Protein AF-A0A0A9GNX7-F1 (afdb_monomer_lite)

Radius of gyration: 12.07 Å; chains: 1; bounding box: 28×27×27 Å

Secondary structure (DSSP, 8-state):
-EEEEEGGG-SSHHHHHHHHHHHHTT----TTS-HHHHHHHHHHHHTTS--EEEEES------

Structure (mmCIF, N/CA/C/O backbone):
data_AF-A0A0A9GNX7-F1
#
_entry.id   AF-A0A0A9GNX7-F1
#
loop_
_atom_site.group_PDB
_atom_site.id
_atom_site.type_symbol
_atom_site.label_atom_id
_atom_site.label_alt_id
_atom_site.label_comp_id
_atom_site.label_asym_id
_atom_site.label_entity_id
_atom_site.label_seq_id
_atom_site.pdbx_PDB_ins_code
_atom_site.Cartn_x
_atom_site.Cartn_y
_atom_site.Cartn_z
_atom_site.occupancy
_atom_site.B_iso_or_equiv
_atom_site.auth_seq_id
_atom_site.auth_comp_id
_atom_site.auth_asym_id
_atom_site.auth_atom_id
_atom_site.pdbx_PDB_model_num
ATOM 1 N N . MET A 1 1 ? -12.509 3.069 1.600 1.00 83.50 1 MET A N 1
ATOM 2 C CA . MET A 1 1 ? -11.431 3.670 0.778 1.00 83.50 1 MET A CA 1
ATOM 3 C C . MET A 1 1 ? -11.203 2.831 -0.476 1.00 83.50 1 MET A C 1
ATOM 5 O O . MET A 1 1 ? -11.159 1.616 -0.349 1.00 83.50 1 MET A O 1
ATOM 9 N N . VAL A 1 2 ? -11.077 3.438 -1.661 1.00 87.19 2 VAL A N 1
ATOM 10 C CA . VAL A 1 2 ? -10.710 2.723 -2.901 1.00 87.19 2 VAL A CA 1
ATOM 11 C C . VAL A 1 2 ? -9.303 3.147 -3.307 1.00 87.19 2 VAL A C 1
ATOM 13 O O . VAL A 1 2 ? -9.025 4.341 -3.388 1.00 87.19 2 VAL A O 1
ATOM 16 N N . ILE A 1 3 ? -8.423 2.174 -3.525 1.00 85.25 3 ILE A N 1
ATOM 17 C CA . ILE A 1 3 ? -7.031 2.381 -3.926 1.00 85.25 3 ILE A CA 1
ATOM 18 C C . ILE A 1 3 ? -6.821 1.647 -5.238 1.00 85.25 3 ILE A C 1
ATOM 20 O O . ILE A 1 3 ? -6.968 0.429 -5.295 1.00 85.25 3 ILE A O 1
ATOM 24 N N . TRP A 1 4 ? -6.486 2.398 -6.280 1.00 88.12 4 TRP A N 1
ATOM 25 C CA . TRP A 1 4 ? -6.200 1.867 -7.604 1.00 88.12 4 TRP A CA 1
ATOM 26 C C . TRP A 1 4 ? -4.718 2.035 -7.902 1.00 88.12 4 TRP A C 1
ATOM 28 O O . TRP A 1 4 ? -4.189 3.137 -7.766 1.00 88.12 4 TRP A O 1
ATOM 38 N N . VAL A 1 5 ? -4.059 0.957 -8.316 1.00 85.12 5 VAL A N 1
ATOM 39 C CA . VAL A 1 5 ? -2.644 0.972 -8.688 1.00 85.12 5 VAL A CA 1
ATOM 40 C C . VAL A 1 5 ? -2.489 0.402 -10.090 1.00 85.12 5 VAL A C 1
ATOM 42 O O . VAL A 1 5 ? -2.863 -0.743 -10.336 1.00 85.12 5 VAL A O 1
ATOM 45 N N . CYS A 1 6 ? -1.916 1.193 -10.997 1.00 87.44 6 CYS A N 1
ATOM 46 C CA . CYS A 1 6 ? -1.514 0.735 -12.324 1.00 87.44 6 CYS A CA 1
ATOM 47 C C . CYS A 1 6 ? -0.094 0.160 -12.240 1.00 87.44 6 CYS A C 1
ATOM 49 O O . CYS A 1 6 ? 0.896 0.886 -12.283 1.00 87.44 6 CYS A O 1
ATOM 51 N N . CYS A 1 7 ? 0.036 -1.158 -12.092 1.00 84.50 7 CYS A N 1
ATOM 52 C CA . CYS A 1 7 ? 1.337 -1.806 -11.906 1.00 84.50 7 CYS A CA 1
ATOM 53 C C . CYS A 1 7 ? 2.252 -1.686 -13.135 1.00 84.50 7 CYS A C 1
ATOM 55 O O . CYS A 1 7 ? 3.468 -1.746 -12.986 1.00 84.50 7 CYS A O 1
ATOM 57 N N . ARG A 1 8 ? 1.691 -1.462 -14.331 1.00 85.25 8 ARG A N 1
ATOM 58 C CA . ARG A 1 8 ? 2.450 -1.266 -15.581 1.00 85.25 8 ARG A CA 1
ATOM 59 C C . ARG A 1 8 ? 3.316 -0.002 -15.588 1.00 85.25 8 ARG A C 1
ATOM 61 O O . ARG A 1 8 ? 4.286 0.054 -16.333 1.00 85.25 8 ARG A O 1
ATOM 68 N N . GLU A 1 9 ? 2.977 0.998 -14.778 1.00 82.00 9 GLU A N 1
ATOM 69 C CA . GLU A 1 9 ? 3.684 2.287 -14.718 1.00 82.00 9 GLU A CA 1
ATOM 70 C C . GLU A 1 9 ? 4.897 2.262 -13.774 1.00 82.00 9 GLU A C 1
ATOM 72 O O . GLU A 1 9 ? 5.637 3.243 -13.671 1.00 82.00 9 GLU A O 1
ATOM 77 N N . HIS A 1 10 ? 5.122 1.148 -13.070 1.00 78.31 10 HIS A N 1
ATOM 78 C CA . HIS A 1 10 ? 6.120 1.055 -12.012 1.00 78.31 10 HIS A CA 1
ATOM 79 C C . HIS A 1 10 ? 7.113 -0.081 -12.263 1.00 78.31 10 HIS A C 1
ATOM 81 O O . HIS A 1 10 ? 6.732 -1.239 -12.391 1.00 78.31 10 HIS A O 1
ATOM 87 N N . LEU A 1 11 ? 8.410 0.250 -12.244 1.00 74.12 11 LEU A N 1
ATOM 88 C CA . LEU A 1 11 ? 9.504 -0.734 -12.306 1.00 74.12 11 LEU A CA 1
ATOM 89 C C . LEU A 1 11 ? 9.526 -1.668 -11.084 1.00 74.12 11 LEU A C 1
ATOM 91 O O . LEU A 1 11 ? 9.973 -2.804 -11.191 1.00 74.12 11 LEU A O 1
ATOM 95 N N . THR A 1 12 ? 9.045 -1.186 -9.934 1.00 80.19 12 THR A N 1
ATOM 96 C CA . THR A 1 12 ? 8.910 -1.936 -8.674 1.00 80.19 12 THR A CA 1
ATOM 97 C C . THR A 1 12 ? 7.503 -1.729 -8.099 1.00 80.19 12 THR A C 1
ATOM 99 O O . THR A 1 12 ? 7.291 -0.871 -7.229 1.00 80.19 12 THR A O 1
ATOM 102 N N . PRO A 1 13 ? 6.495 -2.460 -8.615 1.00 78.00 13 PRO A N 1
ATOM 103 C CA . PRO A 1 13 ? 5.096 -2.280 -8.229 1.00 78.00 13 PRO A CA 1
ATOM 104 C C . PRO A 1 13 ? 4.870 -2.385 -6.717 1.00 78.00 13 PRO A C 1
ATOM 106 O O . PRO A 1 13 ? 4.087 -1.623 -6.160 1.00 78.00 13 PRO A O 1
ATOM 109 N N . GLU A 1 14 ? 5.593 -3.264 -6.023 1.00 82.12 14 GLU A N 1
ATOM 110 C CA . GLU A 1 14 ? 5.512 -3.444 -4.574 1.00 82.12 14 GLU A CA 1
ATOM 111 C C . GLU A 1 14 ? 5.874 -2.176 -3.785 1.00 82.12 14 GLU A C 1
ATOM 113 O O . GLU A 1 14 ? 5.190 -1.828 -2.820 1.00 82.12 14 GLU A O 1
ATOM 118 N N . LEU A 1 15 ? 6.900 -1.436 -4.215 1.00 81.12 15 LEU A N 1
ATOM 119 C CA . LEU A 1 15 ? 7.294 -0.174 -3.586 1.00 81.12 15 LEU A CA 1
ATOM 120 C C . LEU A 1 15 ? 6.274 0.927 -3.869 1.00 81.12 15 LEU A C 1
ATOM 122 O O . LEU A 1 15 ? 5.950 1.706 -2.970 1.00 81.12 15 LEU A O 1
ATOM 126 N N . ALA A 1 16 ? 5.753 0.983 -5.096 1.00 81.62 16 ALA A N 1
ATOM 127 C CA . ALA A 1 16 ? 4.729 1.948 -5.479 1.00 81.62 16 ALA A CA 1
ATOM 128 C C . ALA A 1 16 ? 3.430 1.739 -4.685 1.00 81.62 16 ALA A C 1
ATOM 130 O O . ALA A 1 16 ? 2.893 2.699 -4.133 1.00 81.62 16 ALA A O 1
ATOM 131 N N . ILE A 1 17 ? 2.985 0.484 -4.538 1.00 85.44 17 ILE A N 1
ATOM 132 C CA . ILE A 1 17 ? 1.818 0.107 -3.727 1.00 85.44 17 ILE A CA 1
ATOM 133 C C . ILE A 1 17 ? 1.998 0.581 -2.283 1.00 85.44 17 ILE A C 1
ATOM 135 O O . ILE A 1 17 ? 1.114 1.233 -1.730 1.00 85.44 17 ILE A O 1
ATOM 139 N N . VAL A 1 18 ? 3.150 0.291 -1.670 1.00 86.69 18 VAL A N 1
ATOM 140 C CA . VAL A 1 18 ? 3.428 0.678 -0.280 1.00 86.69 18 VAL A CA 1
ATOM 141 C C . VAL A 1 18 ? 3.458 2.195 -0.108 1.00 86.69 18 VAL A C 1
ATOM 143 O O . VAL A 1 18 ? 2.878 2.694 0.852 1.00 86.69 18 VAL A O 1
ATOM 146 N N . ARG A 1 19 ? 4.078 2.938 -1.033 1.00 83.69 19 ARG A N 1
ATOM 147 C CA . ARG A 1 19 ? 4.099 4.410 -0.988 1.00 83.69 19 ARG A CA 1
ATOM 148 C C . ARG A 1 19 ? 2.699 5.006 -1.092 1.00 83.69 19 ARG A C 1
ATOM 150 O O . ARG A 1 19 ? 2.324 5.784 -0.221 1.00 83.69 19 ARG A O 1
ATOM 157 N N . LEU A 1 20 ? 1.915 4.582 -2.085 1.00 85.50 20 LEU A N 1
ATOM 158 C CA . LEU A 1 20 ? 0.529 5.024 -2.271 1.00 85.50 20 LEU A CA 1
ATOM 159 C C . LEU A 1 20 ? -0.330 4.734 -1.036 1.00 85.50 20 LEU A C 1
ATOM 161 O O . LEU A 1 20 ? -1.107 5.579 -0.599 1.00 85.50 20 LEU A O 1
ATOM 165 N N . LEU A 1 21 ? -0.180 3.544 -0.453 1.00 86.12 21 LEU A N 1
ATOM 166 C CA . LEU A 1 21 ? -0.886 3.163 0.769 1.00 86.12 21 LEU A CA 1
ATOM 167 C C . LEU A 1 21 ? -0.470 4.020 1.962 1.00 86.12 21 LEU A C 1
ATOM 169 O O . LEU A 1 21 ? -1.329 4.417 2.742 1.00 86.12 21 LEU A O 1
ATOM 173 N N . CYS A 1 22 ? 0.820 4.318 2.109 1.00 86.19 22 CYS A N 1
ATOM 174 C CA . CYS A 1 22 ? 1.292 5.213 3.155 1.00 86.19 22 CYS A CA 1
ATOM 175 C C . CYS A 1 22 ? 0.725 6.627 2.990 1.00 86.19 22 CYS A C 1
ATOM 177 O O . CYS A 1 22 ? 0.187 7.152 3.954 1.00 86.19 22 CYS A O 1
ATOM 179 N N . GLU A 1 23 ? 0.764 7.204 1.788 1.00 84.56 23 GLU A N 1
ATOM 180 C CA . GLU A 1 23 ? 0.194 8.532 1.515 1.00 84.56 23 GLU A CA 1
ATOM 181 C C . GLU A 1 23 ? -1.311 8.580 1.805 1.00 84.56 23 GLU A C 1
ATOM 183 O O .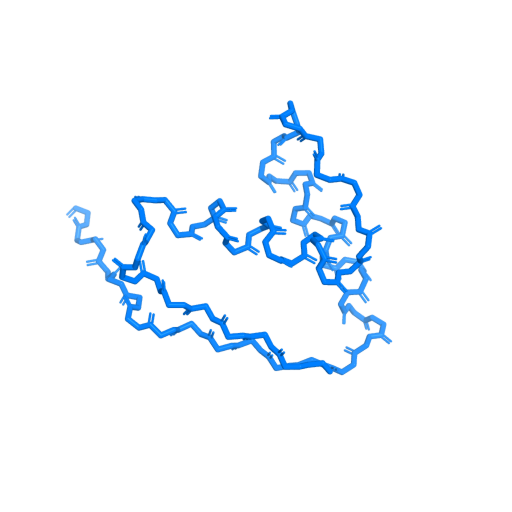 GLU A 1 23 ? -1.796 9.499 2.457 1.00 84.56 23 GLU A O 1
ATOM 188 N N . LYS A 1 24 ? -2.069 7.563 1.374 1.00 83.75 24 LYS A N 1
ATOM 189 C CA . LYS A 1 24 ? -3.523 7.497 1.605 1.00 83.75 24 LYS A CA 1
ATOM 190 C C . LYS A 1 24 ? -3.908 7.283 3.066 1.00 83.75 24 LYS A C 1
ATOM 192 O O . LYS A 1 24 ? -5.001 7.678 3.458 1.00 83.75 24 LYS A O 1
ATOM 197 N N . LEU A 1 25 ? -3.042 6.638 3.842 1.00 83.81 25 LEU A N 1
ATOM 198 C CA . LEU A 1 25 ? -3.245 6.373 5.267 1.00 83.81 25 LEU A CA 1
ATOM 199 C C . LEU A 1 25 ? -2.557 7.408 6.167 1.00 83.81 25 LEU A C 1
ATOM 201 O O . LEU A 1 25 ? -2.519 7.211 7.381 1.00 83.81 25 LEU A O 1
ATOM 205 N N . ASP A 1 26 ? -2.027 8.482 5.575 1.00 82.06 26 ASP A N 1
ATOM 206 C CA . ASP A 1 26 ? -1.329 9.575 6.255 1.00 82.06 26 ASP A CA 1
ATOM 207 C C . ASP A 1 26 ? -0.116 9.104 7.086 1.00 82.06 26 ASP A C 1
ATOM 209 O O . ASP A 1 26 ? 0.217 9.618 8.155 1.00 82.06 26 ASP A O 1
ATOM 213 N N . PHE A 1 27 ? 0.568 8.068 6.591 1.00 81.12 27 PHE A N 1
ATOM 214 C CA . PHE A 1 27 ? 1.846 7.622 7.125 1.00 81.12 27 PHE A CA 1
ATOM 215 C C . PHE A 1 27 ? 2.987 8.383 6.458 1.00 81.12 27 PHE A C 1
ATOM 217 O O . PHE A 1 27 ? 3.141 8.349 5.237 1.00 81.12 27 PHE A O 1
ATOM 224 N N . ALA A 1 28 ? 3.867 8.972 7.269 1.00 70.38 28 ALA A N 1
ATOM 225 C CA . ALA A 1 28 ? 5.138 9.485 6.781 1.00 70.38 28 ALA A CA 1
ATOM 226 C C . ALA A 1 28 ? 5.932 8.343 6.119 1.00 70.38 28 ALA A C 1
ATOM 228 O O . ALA A 1 28 ? 6.376 7.400 6.783 1.00 70.38 28 ALA A O 1
ATOM 229 N N . VAL A 1 29 ? 6.097 8.422 4.796 1.00 63.88 29 VAL A N 1
ATOM 230 C CA . VAL A 1 29 ? 6.949 7.504 4.036 1.00 63.88 29 VAL A CA 1
ATOM 231 C C . VAL A 1 29 ? 8.395 7.811 4.404 1.00 63.88 29 VAL A C 1
ATOM 233 O O . VAL A 1 29 ? 9.042 8.681 3.821 1.00 63.88 29 VAL A O 1
ATOM 236 N N . HIS A 1 30 ? 8.927 7.098 5.389 1.00 63.59 30 HIS A N 1
ATOM 237 C CA . HIS A 1 30 ? 10.352 7.154 5.671 1.00 63.59 30 HIS A CA 1
ATOM 238 C C . HIS A 1 30 ? 11.090 6.439 4.539 1.00 63.59 30 HIS A C 1
ATOM 240 O O . HIS A 1 30 ? 10.939 5.228 4.370 1.00 63.59 30 HIS A O 1
ATOM 246 N N . LYS A 1 31 ? 11.878 7.194 3.760 1.00 57.22 31 LYS A N 1
ATOM 247 C CA . LYS A 1 31 ? 12.678 6.670 2.637 1.00 57.22 31 LYS A CA 1
ATOM 248 C C . LYS A 1 31 ? 13.632 5.540 3.054 1.00 57.22 31 LYS A C 1
ATOM 250 O O . LYS A 1 31 ? 13.946 4.706 2.213 1.00 57.22 31 LYS A O 1
ATOM 255 N N . ASP A 1 32 ? 13.987 5.476 4.337 1.00 62.47 32 ASP A N 1
ATOM 256 C CA . ASP A 1 32 ? 14.876 4.460 4.909 1.00 62.47 32 ASP A CA 1
ATOM 257 C C . ASP A 1 32 ? 14.137 3.258 5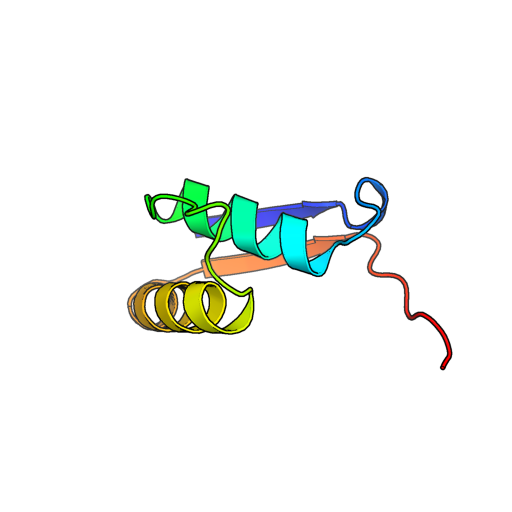.530 1.00 62.47 32 ASP A C 1
ATOM 259 O O . ASP A 1 32 ? 14.771 2.291 5.952 1.00 62.47 32 ASP A O 1
ATOM 263 N N . MET A 1 33 ? 12.798 3.277 5.611 1.00 65.69 33 MET A N 1
ATOM 264 C CA . MET A 1 33 ? 12.048 2.141 6.160 1.00 65.69 33 MET A CA 1
ATOM 265 C C . MET A 1 33 ? 11.864 1.033 5.124 1.00 65.69 33 MET A C 1
ATOM 267 O O . MET A 1 33 ? 11.335 1.238 4.032 1.00 65.69 33 MET A O 1
ATOM 271 N N . CYS A 1 34 ? 12.227 -0.185 5.529 1.00 78.00 34 CYS A N 1
ATOM 272 C CA . CYS A 1 34 ? 12.010 -1.403 4.759 1.00 78.00 34 CYS A CA 1
ATOM 273 C C . CYS A 1 34 ? 10.516 -1.600 4.423 1.00 78.00 34 CYS A C 1
ATOM 275 O O . CYS A 1 34 ? 9.643 -1.373 5.266 1.00 78.00 34 CYS A O 1
ATOM 277 N N . ILE A 1 35 ? 10.229 -2.118 3.221 1.00 79.25 35 ILE A N 1
ATOM 278 C CA . ILE A 1 35 ? 8.887 -2.509 2.741 1.00 79.25 35 ILE A CA 1
ATOM 279 C C . ILE A 1 35 ? 8.110 -3.296 3.805 1.00 79.25 35 ILE A C 1
ATOM 281 O O . ILE A 1 35 ? 6.935 -3.028 4.048 1.00 79.25 35 ILE A O 1
ATOM 285 N N . SER A 1 36 ? 8.780 -4.229 4.487 1.00 82.62 36 SER A N 1
ATOM 286 C CA . SER A 1 36 ? 8.166 -5.075 5.515 1.00 82.62 36 SER A CA 1
ATOM 287 C C . SER A 1 36 ? 7.647 -4.281 6.722 1.00 82.62 36 SER A C 1
ATOM 289 O O . SER A 1 36 ? 6.596 -4.612 7.274 1.00 82.62 36 SER A O 1
ATOM 291 N N . GLN A 1 37 ? 8.340 -3.212 7.123 1.00 83.38 37 GLN A N 1
ATOM 292 C CA . GLN A 1 37 ? 7.946 -2.370 8.253 1.00 83.38 37 GLN A CA 1
ATOM 293 C C . GLN A 1 37 ? 6.753 -1.481 7.891 1.00 83.38 37 GLN A C 1
ATOM 295 O O . GLN A 1 37 ? 5.786 -1.416 8.654 1.00 83.38 37 GLN A O 1
ATOM 300 N N . ASN A 1 38 ? 6.781 -0.861 6.708 1.00 84.31 38 ASN A N 1
ATOM 301 C CA . ASN A 1 38 ? 5.657 -0.070 6.203 1.00 84.31 38 ASN A CA 1
ATOM 302 C C . ASN A 1 38 ? 4.418 -0.952 5.980 1.00 84.31 38 ASN A C 1
ATOM 304 O O . ASN A 1 38 ? 3.323 -0.596 6.412 1.00 84.31 38 ASN A O 1
ATOM 308 N N . GLY A 1 39 ? 4.599 -2.157 5.430 1.00 86.12 39 GLY A N 1
ATOM 309 C CA . GLY A 1 39 ? 3.526 -3.131 5.234 1.00 86.12 39 GLY A CA 1
ATOM 310 C C . GLY A 1 39 ? 2.811 -3.518 6.533 1.00 86.12 39 GLY A C 1
ATOM 311 O O . GLY A 1 39 ? 1.584 -3.585 6.558 1.00 86.12 39 GLY A O 1
ATOM 312 N N . ARG A 1 40 ? 3.541 -3.697 7.645 1.00 88.00 40 ARG A N 1
ATOM 313 C CA . ARG A 1 40 ? 2.925 -3.986 8.958 1.00 88.00 40 ARG A CA 1
ATOM 314 C C . ARG A 1 40 ? 2.055 -2.833 9.466 1.00 88.00 40 ARG A C 1
ATOM 316 O O . ARG A 1 40 ? 0.961 -3.090 9.966 1.00 88.00 40 ARG A O 1
ATOM 323 N N . LYS A 1 41 ? 2.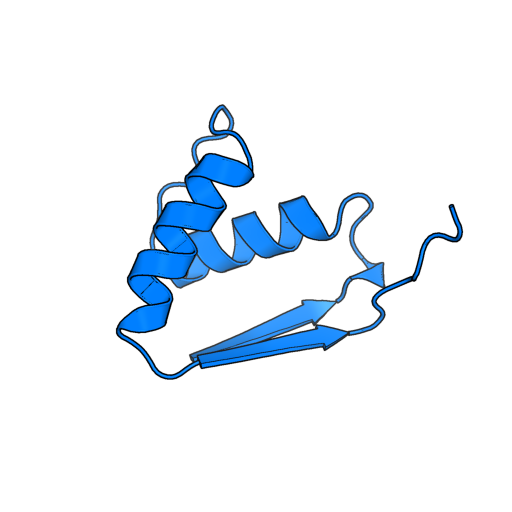514 -1.584 9.329 1.00 86.75 41 LYS A N 1
ATOM 324 C CA . LYS A 1 41 ? 1.753 -0.388 9.740 1.00 86.75 41 LYS A CA 1
ATOM 325 C C . LYS A 1 41 ? 0.485 -0.218 8.904 1.00 86.75 41 LYS A C 1
ATOM 327 O O . LYS A 1 41 ? -0.599 -0.051 9.460 1.00 86.75 41 LYS A O 1
ATOM 332 N N . ILE A 1 42 ? 0.619 -0.357 7.584 1.00 88.75 42 ILE A N 1
ATOM 333 C CA . ILE A 1 42 ? -0.499 -0.349 6.636 1.00 88.75 42 ILE A CA 1
ATOM 334 C C . ILE A 1 42 ? -1.522 -1.423 7.014 1.00 88.75 42 ILE A C 1
ATOM 336 O O . ILE A 1 42 ? -2.695 -1.111 7.201 1.00 88.75 42 ILE A O 1
ATOM 340 N N . ALA A 1 43 ? -1.085 -2.671 7.203 1.00 88.94 43 ALA A N 1
ATOM 341 C CA . ALA A 1 43 ? -1.974 -3.776 7.551 1.00 88.94 43 ALA A CA 1
ATOM 342 C C . ALA A 1 43 ? -2.720 -3.538 8.872 1.00 88.94 43 ALA A C 1
ATOM 344 O O . ALA A 1 43 ? -3.913 -3.818 8.963 1.00 88.94 43 ALA A O 1
ATOM 345 N N . ALA A 1 44 ? -2.044 -3.002 9.893 1.00 90.12 44 ALA A N 1
ATOM 346 C CA . ALA A 1 44 ? -2.679 -2.672 11.165 1.00 90.12 44 ALA A CA 1
ATOM 347 C C . ALA A 1 44 ? -3.794 -1.629 10.996 1.00 90.12 44 ALA A C 1
ATOM 349 O O . ALA A 1 44 ? -4.869 -1.794 11.569 1.00 90.12 44 ALA A O 1
ATOM 350 N N . ARG A 1 45 ? -3.573 -0.601 10.168 1.00 86.62 45 ARG A N 1
ATOM 351 C CA . ARG A 1 45 ? -4.574 0.441 9.914 1.00 86.62 45 ARG A CA 1
ATOM 352 C C . ARG A 1 45 ? -5.738 -0.070 9.074 1.00 86.62 45 ARG A C 1
ATOM 354 O O . ARG A 1 45 ? -6.890 0.114 9.459 1.00 86.62 45 ARG A O 1
ATOM 361 N N . LEU A 1 46 ? -5.448 -0.780 7.987 1.00 87.81 46 LEU A N 1
ATOM 362 C CA . LEU A 1 46 ? -6.464 -1.337 7.094 1.00 87.81 46 LEU A CA 1
ATOM 363 C C 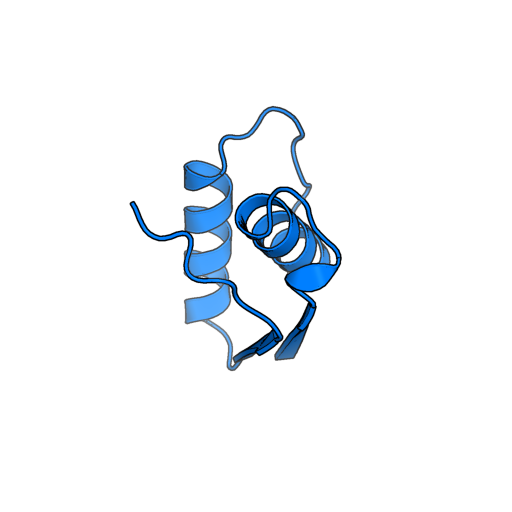. LEU A 1 46 ? -7.388 -2.348 7.786 1.00 87.81 46 LEU A C 1
ATOM 365 O O . LEU A 1 46 ? -8.543 -2.458 7.398 1.00 87.81 46 LEU A O 1
ATOM 369 N N . ARG A 1 47 ? -6.944 -3.043 8.845 1.00 88.69 47 ARG A N 1
ATOM 370 C CA . ARG A 1 47 ? -7.829 -3.912 9.652 1.00 88.69 47 ARG A CA 1
ATOM 371 C C . ARG A 1 47 ? -8.983 -3.168 10.318 1.00 88.69 47 ARG A C 1
ATOM 373 O O . ARG A 1 47 ? -9.991 -3.787 10.637 1.00 88.69 47 ARG A O 1
ATOM 380 N N . THR A 1 48 ? -8.824 -1.871 10.558 1.00 89.31 48 THR A N 1
ATOM 381 C CA . THR A 1 48 ? -9.841 -1.044 11.223 1.00 89.31 48 THR A CA 1
ATOM 382 C C . THR A 1 48 ? -10.805 -0.380 10.239 1.00 89.31 48 THR A C 1
ATOM 384 O O . THR A 1 48 ? -11.756 0.266 10.667 1.00 89.31 48 THR A O 1
ATOM 387 N N . GLU A 1 49 ? -10.596 -0.542 8.928 1.00 85.88 49 GLU A N 1
ATOM 388 C CA . GLU A 1 49 ? -11.328 0.196 7.899 1.00 85.88 49 GLU A CA 1
ATOM 389 C C . GLU A 1 49 ? -11.795 -0.701 6.751 1.00 85.88 49 GLU A C 1
ATOM 391 O O . GLU A 1 49 ? -11.169 -1.697 6.400 1.00 85.88 49 GLU A O 1
ATOM 396 N N . ARG A 1 50 ? -12.902 -0.324 6.103 1.00 89.94 50 ARG A N 1
ATOM 397 C CA . ARG A 1 50 ? -13.331 -0.971 4.857 1.00 89.94 50 ARG A CA 1
ATOM 398 C C . ARG A 1 50 ? -12.581 -0.366 3.677 1.00 89.94 50 ARG A C 1
ATOM 400 O O . ARG A 1 50 ? -12.688 0.836 3.402 1.00 89.94 50 ARG A O 1
ATOM 407 N N . PHE A 1 51 ? -11.868 -1.207 2.939 1.00 88.69 51 PHE A N 1
ATOM 408 C CA . PHE A 1 51 ? -11.107 -0.788 1.772 1.00 88.69 51 PHE A CA 1
ATOM 409 C C . PHE A 1 51 ? -11.279 -1.743 0.589 1.00 88.69 51 PHE A C 1
ATOM 411 O O . PHE A 1 51 ? -11.614 -2.912 0.757 1.00 88.69 51 PHE A O 1
ATOM 418 N N . LEU A 1 52 ? -11.037 -1.211 -0.605 1.00 91.00 52 LEU A N 1
ATOM 419 C CA . LEU A 1 52 ? -10.901 -1.945 -1.854 1.00 91.00 52 LEU A CA 1
ATOM 420 C C . LEU A 1 52 ? -9.540 -1.581 -2.448 1.00 91.00 52 LEU A C 1
ATOM 422 O O . LEU A 1 52 ? -9.258 -0.399 -2.648 1.00 91.00 52 LEU A O 1
ATOM 426 N N . LEU A 1 53 ? -8.711 -2.587 -2.717 1.00 88.88 53 LEU A N 1
ATOM 427 C CA . LEU A 1 53 ? -7.436 -2.434 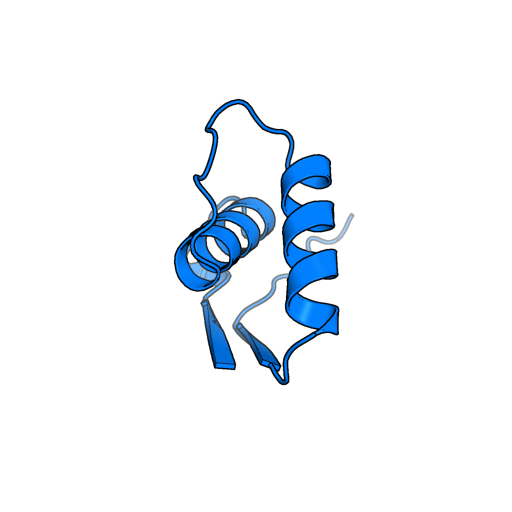-3.412 1.00 88.88 53 LEU A CA 1
ATOM 428 C C . LEU A 1 53 ? -7.554 -3.093 -4.786 1.00 88.88 53 LEU A C 1
ATOM 430 O O . LEU A 1 53 ? -7.826 -4.288 -4.871 1.00 88.88 53 LEU A O 1
ATOM 434 N N . VAL A 1 54 ? -7.345 -2.314 -5.842 1.00 90.31 54 VAL A N 1
ATOM 435 C CA . VAL A 1 54 ? -7.323 -2.786 -7.226 1.00 90.31 54 VAL A CA 1
ATOM 436 C C . VAL A 1 54 ? -5.900 -2.672 -7.748 1.00 90.31 54 VAL A C 1
ATOM 438 O O . VAL A 1 54 ? -5.323 -1.585 -7.758 1.00 90.31 54 VAL A O 1
ATOM 441 N N . LEU A 1 55 ? -5.341 -3.803 -8.171 1.00 89.06 55 LEU A N 1
ATOM 442 C CA . LEU A 1 55 ? -4.037 -3.877 -8.817 1.00 89.06 55 LEU A CA 1
ATOM 443 C C . LEU A 1 55 ? -4.264 -4.188 -10.299 1.00 89.06 55 LEU A C 1
ATOM 445 O O . LEU A 1 55 ? -4.611 -5.314 -10.653 1.00 89.06 55 LEU A O 1
ATOM 449 N N . ASP A 1 56 ? -4.115 -3.182 -11.155 1.00 89.62 56 ASP A N 1
ATOM 450 C CA . ASP A 1 56 ? -4.291 -3.309 -12.601 1.00 89.62 56 ASP A CA 1
ATOM 451 C C . ASP A 1 56 ? -2.948 -3.590 -13.283 1.00 89.62 56 ASP A C 1
ATOM 453 O O . ASP A 1 56 ? -1.939 -2.937 -13.015 1.00 89.62 56 ASP A O 1
ATOM 457 N N . GLY A 1 57 ? -2.936 -4.567 -14.188 1.00 86.88 57 GLY A N 1
ATOM 458 C CA . GLY A 1 57 ? -1.757 -4.901 -14.978 1.00 86.88 57 GLY A CA 1
ATOM 459 C C . GLY A 1 57 ? -0.624 -5.521 -14.162 1.00 86.88 57 GLY A C 1
ATOM 460 O O . GLY A 1 57 ? 0.541 -5.296 -14.481 1.00 86.88 57 GLY A O 1
ATOM 461 N N . VAL A 1 58 ? -0.953 -6.281 -13.111 1.00 83.31 58 VAL A N 1
ATOM 462 C CA . VAL A 1 58 ? 0.030 -7.085 -12.374 1.00 83.31 58 VAL A CA 1
ATOM 463 C C . VAL A 1 58 ? 0.631 -8.121 -13.319 1.00 83.31 58 VAL A C 1
ATOM 465 O O . VAL A 1 58 ? -0.047 -9.043 -13.773 1.00 83.31 58 VAL A O 1
ATOM 468 N N . SER A 1 59 ? 1.919 -7.974 -13.598 1.00 74.88 59 SER A N 1
ATOM 469 C CA . SER A 1 59 ? 2.697 -8.952 -14.349 1.00 74.88 59 SER A CA 1
ATOM 470 C C . SER A 1 59 ? 3.153 -10.065 -13.409 1.00 74.88 59 SER A C 1
ATOM 472 O O . SER A 1 59 ? 3.801 -9.802 -12.397 1.00 74.88 59 SER A O 1
ATOM 474 N N . SER A 1 60 ? 2.875 -11.322 -13.750 1.00 65.44 60 SER A N 1
ATOM 475 C CA . SER A 1 60 ? 3.627 -12.440 -13.180 1.00 65.44 60 SER A CA 1
ATOM 476 C C . SER A 1 60 ? 4.997 -12.456 -13.852 1.00 65.44 60 SER A C 1
ATOM 478 O O . SER A 1 60 ? 5.110 -12.796 -15.030 1.00 65.44 60 SER A O 1
ATOM 480 N N . TYR A 1 61 ? 6.045 -12.076 -13.123 1.00 57.78 61 TYR A N 1
ATOM 481 C CA . TYR A 1 61 ? 7.389 -12.468 -13.526 1.00 57.78 61 TYR A CA 1
ATOM 482 C C . TYR A 1 61 ? 7.467 -13.985 -13.344 1.00 57.78 61 TYR A C 1
ATOM 484 O O . TYR A 1 61 ? 7.347 -14.483 -12.222 1.00 57.78 61 TYR A O 1
ATOM 492 N N . ARG A 1 62 ? 7.580 -14.730 -14.453 1.00 47.28 62 ARG A N 1
ATOM 493 C CA . ARG A 1 62 ? 7.974 -16.140 -14.384 1.00 47.28 62 ARG A CA 1
ATOM 494 C C . ARG A 1 62 ? 9.357 -16.178 -13.739 1.00 47.28 62 ARG A C 1
ATOM 496 O O . ARG A 1 62 ? 10.265 -15.508 -14.227 1.00 47.28 62 ARG A O 1
ATOM 503 N N . SER A 1 63 ? 9.438 -16.884 -12.615 1.00 47.62 63 SER A N 1
ATOM 504 C CA . SER A 1 63 ? 10.685 -17.291 -11.961 1.00 47.62 63 SER A CA 1
ATOM 505 C C . SER A 1 63 ? 11.589 -18.025 -12.940 1.00 47.62 63 SER A C 1
ATOM 507 O O . SER A 1 63 ? 11.030 -18.789 -13.764 1.00 47.62 63 SER A O 1
#

Foldseek 3Di:
DEAEAECVVDPCSLVVVLVSLCVVLVHDPDVPDDSVVSVVVSVVSVVVD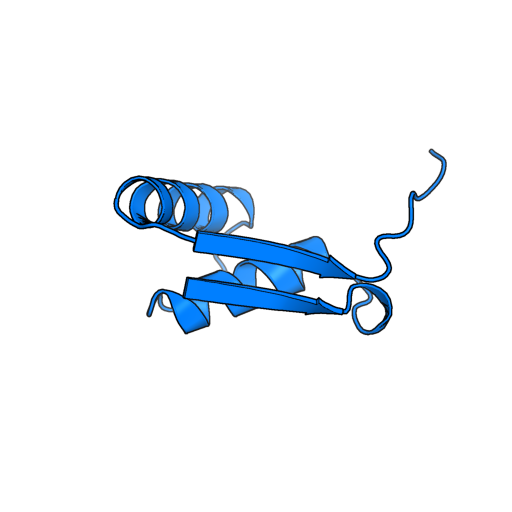DYHYHYHPDDPDDD

Sequence (63 aa):
MVIWVCCREHLTPELAIVRLLCEKLDFAVHKDMCISQNGRKIAARLRTERFLLVLDGVSSYRS

Organism: Arundo donax (NCBI:txid35708)

pLDDT: mean 80.97, std 10.15, range [47.28, 91.0]